Protein AF-A0A835V5V6-F1 (afdb_monomer_lite)

InterPro domains:
  IPR023298 P-type ATPase, transmembrane domain superfamily [SSF81665] (47-98)
  IPR032631 P-type ATPase, N-terminal [PF16209] (40-101)

Secondary structure (DSSP, 8-stat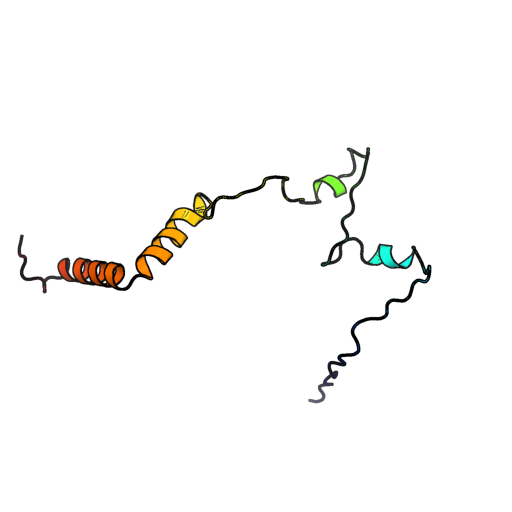e):
-------------S---------TTTTTTTTTSSSS-----SS-SS-HHHHH--PPPS-----S--HHHHHHHHHHHHHTSHHHHHHHHHHHHHTSTTSS---

Radius of gyration: 29.16 Å; chains: 1; bounding box: 59×40×77 Å

Sequence (103 aa):
MPGGRRSKIHFRNLFSFDCGKSSLQDEQSHIGGPGFSRVVFANDPERFEASNLKYDLNYVSTTKYTLATFLPKSLFEQFRRVANFYFLVTGCLAFTPLAPYSA

pLDDT: mean 71.72, std 16.95, range [36.69, 92.56]

Organism: Vanilla planifolia (NCBI:txid51239)

Structure (mmCIF, N/CA/C/O backbone):
data_AF-A0A835V5V6-F1
#
_entry.id   AF-A0A835V5V6-F1
#
loop_
_atom_site.group_PDB
_atom_site.id
_atom_site.type_symbol
_atom_site.label_atom_id
_atom_site.label_alt_id
_atom_site.label_comp_id
_atom_site.label_asym_id
_atom_site.label_entity_id
_atom_site.label_seq_id
_atom_site.pdbx_PDB_ins_code
_atom_site.Cartn_x
_atom_site.Cartn_y
_atom_site.Cartn_z
_atom_site.occupancy
_atom_site.B_iso_or_equiv
_atom_site.auth_seq_id
_atom_site.auth_comp_id
_atom_site.auth_asym_id
_atom_site.auth_atom_id
_atom_site.pdbx_PDB_model_num
ATOM 1 N N . MET A 1 1 ? -36.933 -0.372 -35.568 1.00 44.34 1 MET A N 1
ATOM 2 C CA . MET A 1 1 ? -37.143 -1.841 -35.634 1.00 44.34 1 MET A CA 1
ATOM 3 C C . MET A 1 1 ? -36.807 -2.288 -37.051 1.00 44.34 1 MET A C 1
ATOM 5 O O . MET A 1 1 ? -37.152 -1.510 -37.930 1.00 44.34 1 MET A O 1
ATOM 9 N N . PRO A 1 2 ? -36.234 -3.471 -37.345 1.00 42.56 2 PRO A N 1
ATOM 10 C CA . PRO A 1 2 ? -35.526 -4.484 -36.549 1.00 42.56 2 PRO A CA 1
ATOM 11 C C . PRO A 1 2 ? -34.039 -4.595 -37.000 1.00 42.56 2 PRO A C 1
ATOM 13 O O . PRO A 1 2 ? -33.626 -3.998 -37.980 1.00 42.56 2 PRO A O 1
ATOM 16 N N . GLY A 1 3 ? -33.142 -5.241 -36.261 1.00 43.25 3 GLY A N 1
ATOM 17 C CA . GLY A 1 3 ? -32.813 -6.637 -36.552 1.00 43.25 3 GLY A CA 1
ATOM 18 C C . GLY A 1 3 ? -31.360 -6.926 -36.171 1.00 43.25 3 GLY A C 1
ATOM 19 O O . GLY A 1 3 ? -30.446 -6.737 -36.966 1.00 43.25 3 GLY A O 1
ATOM 20 N N . GLY A 1 4 ? -31.152 -7.347 -34.923 1.00 57.78 4 GLY A N 1
ATOM 21 C CA . GLY A 1 4 ? -29.848 -7.770 -34.426 1.00 57.78 4 GLY A CA 1
ATOM 22 C C . GLY A 1 4 ? -29.374 -9.050 -35.111 1.00 57.78 4 GLY A C 1
ATOM 23 O O . GLY A 1 4 ? -30.147 -9.990 -35.300 1.00 57.78 4 GLY A O 1
ATOM 24 N N . ARG A 1 5 ? -28.081 -9.112 -35.438 1.00 53.22 5 ARG A N 1
ATOM 25 C CA . ARG A 1 5 ? -27.440 -10.331 -35.935 1.00 53.22 5 ARG A CA 1
ATOM 26 C C . ARG A 1 5 ? -26.409 -10.798 -34.915 1.00 53.22 5 ARG A C 1
ATOM 28 O O . ARG A 1 5 ? -25.309 -10.268 -34.819 1.00 53.22 5 ARG A O 1
ATOM 35 N N . ARG A 1 6 ? -26.819 -11.786 -34.114 1.00 61.00 6 ARG A N 1
ATOM 36 C CA . ARG A 1 6 ? -25.958 -12.552 -33.204 1.00 61.00 6 ARG A CA 1
ATOM 37 C C . ARG A 1 6 ? -24.880 -13.255 -34.031 1.00 61.00 6 ARG A C 1
ATOM 39 O O . ARG A 1 6 ? -25.217 -14.136 -34.821 1.00 61.00 6 ARG A O 1
ATOM 46 N N . SER A 1 7 ? -23.613 -12.899 -33.836 1.00 54.91 7 SER A N 1
ATOM 47 C CA . SER A 1 7 ? -22.499 -13.700 -34.347 1.00 54.91 7 SER A CA 1
ATOM 48 C C . SER A 1 7 ? -22.092 -14.718 -33.285 1.00 54.91 7 SER A C 1
ATOM 50 O O . SER A 1 7 ? -21.845 -14.373 -32.131 1.00 54.91 7 SER A O 1
ATOM 52 N N . LYS A 1 8 ? -22.126 -15.993 -33.672 1.00 56.19 8 LYS A N 1
ATOM 53 C CA . LYS A 1 8 ? -21.803 -17.152 -32.840 1.00 56.19 8 LYS A CA 1
ATOM 54 C C . LYS A 1 8 ? -20.298 -17.164 -32.573 1.00 56.19 8 LYS A C 1
ATOM 56 O O . LYS A 1 8 ? -19.513 -17.102 -33.514 1.00 56.19 8 LYS A O 1
ATOM 61 N N . ILE A 1 9 ? -19.906 -17.283 -31.307 1.00 60.44 9 ILE A N 1
ATOM 62 C CA . ILE A 1 9 ? -18.508 -17.490 -30.924 1.00 60.44 9 ILE A CA 1
ATOM 63 C C . ILE A 1 9 ? -18.119 -18.889 -31.402 1.00 60.44 9 ILE A C 1
ATOM 65 O O . ILE A 1 9 ? -18.631 -19.890 -30.903 1.00 60.44 9 ILE A O 1
ATOM 69 N N . HIS A 1 10 ? -17.261 -18.955 -32.413 1.00 57.59 10 HIS A N 1
ATOM 70 C CA . HIS A 1 10 ? -16.742 -20.209 -32.932 1.00 57.59 10 HIS A CA 1
ATOM 71 C C . HIS A 1 10 ? -15.402 -20.489 -32.254 1.00 57.59 10 HIS A C 1
ATOM 73 O O . HIS A 1 10 ? -14.356 -20.016 -32.688 1.00 57.59 10 HIS A O 1
ATOM 79 N N . PHE A 1 11 ? -15.443 -21.249 -31.161 1.00 56.91 11 PHE A N 1
ATOM 80 C CA . PHE A 1 11 ? -14.248 -21.868 -30.604 1.00 56.91 11 PHE A CA 1
ATOM 81 C C . PHE A 1 11 ? -13.785 -22.948 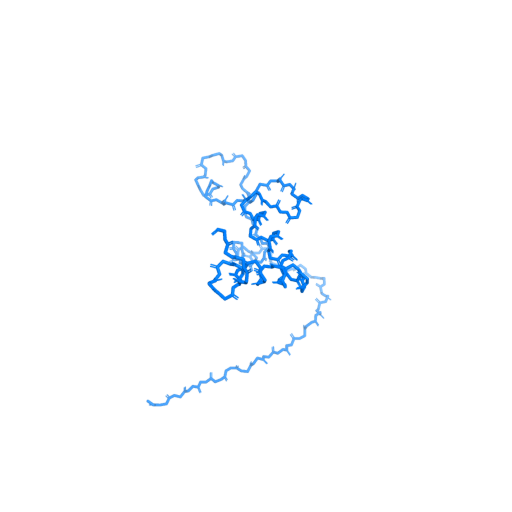-31.576 1.00 56.91 11 PHE A C 1
ATOM 83 O O . PHE A 1 11 ? -14.385 -24.022 -31.639 1.00 56.91 11 PHE A O 1
ATOM 90 N N . ARG A 1 12 ? -12.722 -22.680 -32.334 1.00 55.34 12 ARG A N 1
ATOM 91 C CA . ARG A 1 12 ? -11.945 -23.757 -32.941 1.00 55.34 12 ARG A CA 1
ATOM 92 C C . ARG A 1 12 ? -10.464 -23.618 -32.636 1.00 55.34 12 ARG A C 1
ATOM 94 O O . ARG A 1 12 ? -9.788 -22.728 -33.129 1.00 55.34 12 ARG A O 1
ATOM 101 N N . ASN A 1 13 ? -10.056 -24.593 -31.830 1.00 50.28 13 ASN A N 1
ATOM 102 C CA . ASN A 1 13 ? -8.902 -25.459 -32.013 1.00 50.28 13 ASN A CA 1
ATOM 103 C C . ASN A 1 13 ? -7.531 -24.793 -31.930 1.00 50.28 13 ASN A C 1
ATOM 105 O O . ASN A 1 13 ? -6.850 -24.547 -32.916 1.00 50.28 13 ASN A O 1
ATOM 109 N N . LEU A 1 14 ? -7.147 -24.583 -30.672 1.00 62.97 14 LEU A N 1
ATOM 110 C CA . LEU A 1 14 ? -5.953 -25.161 -30.048 1.00 62.97 14 LEU A CA 1
ATOM 111 C C . LEU A 1 14 ? -5.101 -26.072 -30.957 1.00 62.97 14 LEU A C 1
ATOM 113 O O . LEU A 1 14 ? -5.547 -27.137 -31.379 1.00 62.97 14 LEU A O 1
ATOM 117 N N . PHE A 1 15 ? -3.845 -25.646 -31.104 1.00 53.56 15 PHE A N 1
ATOM 118 C CA . PHE A 1 15 ? -2.660 -26.394 -31.531 1.00 53.56 15 PHE A CA 1
ATOM 119 C C . PHE A 1 15 ? -2.644 -26.905 -32.975 1.00 53.56 15 PHE A C 1
ATOM 121 O O . PHE A 1 15 ? -2.998 -28.045 -33.257 1.00 53.56 15 PHE A O 1
ATOM 128 N N . SER A 1 16 ? -2.062 -26.091 -33.857 1.00 47.50 16 SER A N 1
ATOM 129 C CA . SER A 1 16 ? -1.322 -26.604 -35.008 1.00 47.50 16 SER A CA 1
ATOM 130 C C . SER A 1 16 ? 0.151 -26.271 -34.795 1.00 47.50 16 SER A C 1
ATOM 132 O O . SER A 1 16 ? 0.571 -25.126 -34.944 1.00 47.50 16 SER A O 1
ATOM 134 N N . PHE A 1 17 ? 0.921 -27.271 -34.369 1.00 50.06 17 PHE A N 1
ATOM 135 C CA . PHE A 1 17 ? 2.361 -27.277 -34.587 1.00 50.06 17 PHE A CA 1
ATOM 136 C C . PHE A 1 17 ? 2.555 -27.526 -36.078 1.00 50.06 17 PHE A C 1
ATOM 138 O O . PHE A 1 17 ? 2.417 -28.662 -36.522 1.00 50.06 17 PHE A O 1
ATOM 145 N N . ASP A 1 18 ? 2.828 -26.472 -36.841 1.00 42.00 18 ASP A N 1
ATOM 146 C CA . ASP A 1 18 ? 3.296 -26.622 -38.212 1.00 42.00 18 ASP A CA 1
ATOM 147 C C . ASP A 1 18 ? 4.552 -25.775 -38.416 1.00 42.00 18 ASP A C 1
ATOM 149 O O . ASP A 1 18 ? 4.584 -24.566 -38.175 1.00 42.00 18 ASP A O 1
ATOM 153 N N . CYS A 1 19 ? 5.629 -26.466 -38.770 1.00 49.91 19 CYS A N 1
ATOM 154 C CA . CYS A 1 19 ? 6.941 -25.912 -39.042 1.00 49.91 19 CYS A CA 1
ATOM 155 C C . CYS A 1 19 ? 6.974 -25.562 -40.531 1.00 49.91 19 CYS A C 1
ATOM 157 O O . CYS A 1 19 ? 7.248 -26.415 -41.371 1.00 49.91 19 CYS A O 1
ATOM 159 N N . GLY A 1 20 ? 6.672 -24.308 -40.863 1.00 44.91 20 GLY A N 1
ATOM 160 C CA . GLY A 1 20 ? 6.657 -23.826 -42.240 1.00 44.91 20 GLY A CA 1
ATOM 161 C C . GLY A 1 20 ? 6.955 -22.334 -42.297 1.00 44.91 20 GLY A C 1
ATOM 162 O O . GLY A 1 20 ? 6.273 -21.527 -41.678 1.00 44.91 20 GLY A O 1
ATOM 163 N N . LYS A 1 21 ? 8.003 -21.957 -43.031 1.00 49.62 21 LYS A N 1
ATOM 164 C CA . LYS A 1 21 ? 8.338 -20.560 -43.327 1.00 49.62 21 LYS A CA 1
ATOM 165 C C . LYS A 1 21 ? 7.199 -19.914 -44.123 1.00 49.62 21 LYS A C 1
ATOM 167 O O . LYS A 1 21 ? 7.036 -20.224 -45.300 1.00 49.62 21 LYS A O 1
ATOM 172 N N . SER A 1 22 ? 6.485 -18.967 -43.523 1.00 36.69 22 SER A N 1
ATOM 173 C CA . SER A 1 22 ? 5.586 -18.056 -44.235 1.00 36.69 22 SER A CA 1
ATOM 174 C C . SER A 1 22 ? 5.700 -16.635 -43.682 1.00 36.69 22 SER A C 1
ATOM 176 O O . SER A 1 22 ? 5.443 -16.405 -42.508 1.00 36.69 22 SER A O 1
ATOM 178 N N . SER A 1 23 ? 6.067 -15.710 -44.572 1.00 43.41 23 SER A N 1
ATOM 179 C CA . SER A 1 23 ? 5.821 -14.263 -44.513 1.00 43.41 23 SER A CA 1
ATOM 180 C C . SER A 1 23 ? 6.296 -13.508 -43.258 1.00 43.41 23 SER A C 1
ATOM 182 O O . SER A 1 23 ? 5.533 -13.218 -42.346 1.00 43.41 23 SER A O 1
ATOM 184 N N . LEU A 1 24 ? 7.549 -13.042 -43.289 1.00 46.72 24 LEU A N 1
ATOM 185 C CA . LEU A 1 24 ? 8.067 -11.957 -42.430 1.00 46.72 24 LEU A CA 1
ATOM 186 C C . LEU A 1 24 ? 7.341 -10.609 -42.706 1.00 46.72 24 LEU A C 1
ATOM 188 O O . LEU A 1 24 ? 7.646 -9.604 -42.083 1.00 46.72 24 LEU A O 1
ATOM 192 N N . GLN A 1 25 ? 6.396 -10.552 -43.653 1.00 42.94 25 GLN A N 1
ATOM 193 C CA . GLN A 1 25 ? 5.789 -9.304 -44.121 1.00 42.94 25 GLN A CA 1
ATOM 194 C C . GLN A 1 25 ? 4.472 -8.943 -43.403 1.00 42.94 25 GLN A C 1
ATOM 196 O O . GLN A 1 25 ? 4.160 -7.760 -43.300 1.00 42.94 25 GLN A O 1
ATOM 201 N N . ASP A 1 26 ? 3.720 -9.914 -42.866 1.00 45.12 26 ASP A N 1
ATOM 202 C CA . ASP A 1 26 ? 2.385 -9.661 -42.279 1.00 45.12 26 ASP A CA 1
ATOM 203 C C . ASP A 1 26 ? 2.410 -9.339 -40.772 1.00 45.12 26 ASP A C 1
ATOM 205 O O . ASP A 1 26 ? 1.548 -8.611 -40.269 1.00 45.12 26 ASP A O 1
ATOM 209 N N . GLU A 1 27 ? 3.451 -9.781 -40.060 1.00 46.97 27 GLU A N 1
ATOM 210 C CA . GLU A 1 27 ? 3.668 -9.506 -38.628 1.00 46.97 27 GLU A CA 1
ATOM 211 C C . GLU A 1 27 ? 4.093 -8.052 -38.351 1.00 46.97 27 GLU A C 1
ATOM 213 O O . GLU A 1 27 ? 4.195 -7.647 -37.198 1.00 46.97 27 GLU A O 1
ATOM 218 N N . GLN A 1 28 ? 4.337 -7.233 -39.382 1.00 52.31 28 GLN A N 1
ATOM 219 C CA . GLN A 1 28 ? 4.661 -5.811 -39.213 1.00 52.31 28 GLN A CA 1
ATOM 220 C C . GLN A 1 28 ? 3.432 -4.957 -38.867 1.00 52.31 28 GLN A C 1
ATOM 222 O O . GLN A 1 28 ? 3.556 -3.910 -38.236 1.00 52.31 28 GLN A O 1
ATOM 227 N N . SER A 1 29 ? 2.239 -5.445 -39.205 1.00 53.09 29 SER A N 1
ATOM 228 C CA . SER A 1 29 ? 0.944 -4.789 -38.972 1.00 53.09 29 SER A CA 1
ATOM 229 C C . SER A 1 29 ? 0.492 -4.841 -37.506 1.00 53.09 29 SER A C 1
ATOM 231 O O . SER A 1 29 ? -0.340 -4.044 -37.079 1.00 53.09 29 SER A O 1
ATOM 233 N N . HIS A 1 30 ? 1.030 -5.794 -36.736 1.00 51.22 30 HIS A N 1
ATOM 234 C CA . HIS A 1 30 ? 0.690 -6.039 -35.328 1.00 51.22 30 HIS A CA 1
ATOM 235 C C . HIS A 1 30 ? 1.755 -5.524 -34.348 1.00 51.22 30 HIS A C 1
ATOM 237 O O . HIS A 1 30 ? 1.614 -5.653 -33.128 1.00 51.22 30 HIS A O 1
ATOM 243 N N . ILE A 1 31 ? 2.806 -4.893 -34.869 1.00 52.91 31 ILE A N 1
ATOM 244 C CA . ILE A 1 31 ? 3.838 -4.221 -34.090 1.00 52.91 31 ILE A CA 1
ATOM 245 C C . ILE A 1 31 ? 3.221 -2.978 -33.428 1.00 52.91 31 ILE A C 1
ATOM 247 O O . ILE A 1 31 ? 2.881 -2.007 -34.097 1.00 52.91 31 ILE A O 1
ATOM 251 N N . GLY A 1 32 ? 3.043 -3.027 -32.103 1.00 54.22 32 GLY A N 1
ATOM 252 C CA . GLY A 1 32 ? 2.357 -1.990 -31.315 1.00 54.22 32 GLY A CA 1
ATOM 253 C C . GLY A 1 32 ? 0.924 -2.336 -30.882 1.00 54.22 32 GLY A C 1
ATOM 254 O O . GLY A 1 32 ? 0.301 -1.551 -30.169 1.00 54.22 32 GLY A O 1
ATOM 255 N N . GLY A 1 33 ? 0.397 -3.505 -31.267 1.00 61.69 33 GLY A N 1
ATOM 256 C CA . GLY A 1 33 ? -0.890 -4.007 -30.779 1.00 61.69 33 GLY A CA 1
ATOM 257 C C . GLY A 1 33 ? -0.812 -4.587 -29.356 1.00 61.69 33 GLY A C 1
ATOM 258 O O . GLY A 1 33 ? 0.268 -4.969 -28.894 1.00 61.69 33 GLY A O 1
ATOM 259 N N . PRO A 1 34 ? -1.945 -4.687 -28.634 1.00 54.78 34 PRO A N 1
ATOM 260 C CA . PRO A 1 34 ? -1.971 -5.259 -27.293 1.00 54.78 34 PRO A CA 1
ATOM 261 C C . PRO A 1 34 ? -1.678 -6.766 -27.360 1.00 54.78 34 PRO A C 1
ATOM 263 O O . PRO A 1 34 ? -2.571 -7.566 -27.623 1.00 54.78 34 PRO A O 1
ATOM 266 N N . GLY A 1 35 ? -0.417 -7.147 -27.130 1.00 61.16 35 GLY A N 1
ATOM 267 C CA . GLY A 1 35 ? -0.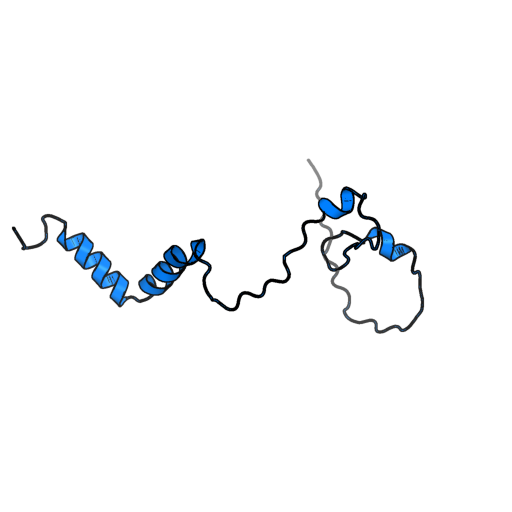002 -8.548 -27.036 1.00 61.16 35 GLY A CA 1
ATOM 268 C C . GLY A 1 35 ? 1.374 -8.863 -27.627 1.00 61.16 35 GLY A C 1
ATOM 269 O O . GLY A 1 35 ? 1.459 -9.680 -28.524 1.00 61.16 35 GLY A O 1
ATOM 270 N N . PHE A 1 36 ? 2.453 -8.312 -27.061 1.00 63.50 36 PHE A N 1
ATOM 271 C CA . PHE A 1 36 ? 3.831 -8.859 -27.116 1.00 63.50 36 PHE A CA 1
ATOM 272 C C . PHE A 1 36 ? 4.853 -8.310 -28.135 1.00 63.50 36 PHE A C 1
ATOM 274 O O . PHE A 1 36 ? 6.033 -8.609 -27.951 1.00 63.50 36 PHE A O 1
ATOM 281 N N . SER A 1 37 ? 4.510 -7.457 -29.109 1.00 79.19 37 SER A N 1
ATOM 282 C CA . SER A 1 37 ? 5.526 -6.856 -30.006 1.00 79.19 37 SER A CA 1
ATOM 283 C C . SER A 1 37 ? 5.788 -5.375 -29.701 1.00 79.19 37 SER A C 1
ATOM 285 O O . SER A 1 37 ? 4.874 -4.552 -29.768 1.00 79.19 37 SER A O 1
ATOM 287 N N . ARG A 1 38 ? 7.041 -5.031 -29.352 1.00 77.31 38 ARG A N 1
ATOM 288 C CA . ARG A 1 38 ? 7.504 -3.655 -29.066 1.00 77.31 38 ARG A CA 1
ATOM 289 C C . ARG A 1 38 ? 8.600 -3.230 -30.044 1.00 77.31 38 ARG A C 1
ATOM 291 O O . ARG A 1 38 ? 9.481 -4.031 -30.351 1.00 77.31 38 ARG A O 1
ATOM 298 N N . VAL A 1 39 ? 8.584 -1.970 -30.480 1.00 80.44 39 VAL A N 1
ATOM 299 C CA . VAL A 1 39 ? 9.607 -1.409 -31.381 1.00 80.44 39 VAL A CA 1
ATOM 300 C C . VAL A 1 39 ? 10.673 -0.686 -30.583 1.00 80.44 39 VAL A C 1
ATOM 302 O O . VAL A 1 39 ? 10.382 0.275 -29.876 1.00 80.44 39 VAL A O 1
ATOM 305 N N . VAL A 1 40 ? 11.921 -1.113 -30.728 1.00 81.56 40 VAL A N 1
ATOM 306 C CA . VAL A 1 40 ? 13.070 -0.420 -30.147 1.00 81.56 40 VAL A CA 1
ATOM 307 C C . VAL A 1 40 ? 13.953 0.062 -31.288 1.00 81.56 40 VAL A C 1
ATOM 309 O O . VAL A 1 40 ? 14.361 -0.730 -32.134 1.00 81.56 40 VAL A O 1
ATOM 312 N N . PHE A 1 41 ? 14.231 1.361 -31.313 1.00 83.38 41 PHE A N 1
ATOM 313 C CA . PHE A 1 41 ? 15.143 1.975 -32.273 1.00 83.38 41 PHE A CA 1
ATOM 314 C C . PHE A 1 41 ? 16.551 1.984 -31.674 1.00 83.38 41 PHE A C 1
ATOM 316 O O . PHE A 1 41 ? 16.730 2.373 -30.521 1.00 83.38 41 PHE A O 1
ATOM 323 N N . ALA A 1 42 ? 17.545 1.526 -32.433 1.00 84.38 42 ALA A N 1
ATOM 324 C CA . ALA A 1 42 ? 18.946 1.520 -32.020 1.00 84.38 42 ALA A CA 1
ATOM 325 C C . ALA A 1 42 ? 19.715 2.611 -32.775 1.00 84.38 42 ALA A C 1
ATOM 327 O O . ALA A 1 42 ? 19.506 2.779 -33.973 1.00 84.38 42 ALA A O 1
ATOM 328 N N . ASN A 1 43 ? 20.617 3.318 -32.087 1.00 85.12 43 ASN A N 1
ATOM 329 C CA . ASN A 1 43 ? 21.468 4.378 -32.653 1.00 85.12 43 ASN A CA 1
ATOM 330 C C . ASN A 1 43 ? 20.729 5.555 -33.324 1.00 85.12 43 ASN A C 1
ATOM 332 O O . ASN A 1 43 ? 21.336 6.278 -34.108 1.00 85.12 43 ASN A O 1
ATOM 336 N N . ASP A 1 44 ? 19.457 5.783 -32.990 1.00 82.69 44 ASP A N 1
ATOM 337 C CA . ASP A 1 44 ? 18.677 6.923 -33.485 1.00 82.69 44 ASP A CA 1
ATOM 338 C C . ASP A 1 44 ? 18.179 7.784 -32.304 1.00 82.69 44 ASP A C 1
ATOM 340 O O . ASP A 1 44 ? 17.097 7.533 -31.765 1.00 82.69 44 ASP A O 1
ATOM 344 N N . PRO A 1 45 ? 18.997 8.742 -31.821 1.00 74.50 45 PRO A N 1
ATOM 345 C CA . PRO A 1 45 ? 18.675 9.554 -30.647 1.00 74.50 45 PRO A CA 1
ATOM 346 C C . PRO A 1 45 ? 17.665 10.679 -30.925 1.00 74.50 45 PRO A C 1
ATOM 348 O O . PRO A 1 45 ? 17.098 11.216 -29.976 1.00 74.50 45 PRO A O 1
ATOM 351 N N . GLU A 1 46 ? 17.427 11.047 -32.190 1.00 74.75 46 GLU A N 1
ATOM 352 C CA . GLU A 1 46 ? 16.564 12.186 -32.556 1.00 74.75 46 GLU A CA 1
ATOM 353 C C . GLU A 1 46 ? 15.114 11.781 -32.855 1.00 74.75 46 GLU A C 1
ATOM 355 O O . GLU A 1 46 ? 14.232 12.627 -33.031 1.00 74.75 46 GLU A O 1
ATOM 360 N N . ARG A 1 47 ? 14.824 10.476 -32.865 1.00 74.69 47 ARG A N 1
ATOM 361 C CA . ARG A 1 47 ? 13.477 9.964 -33.106 1.00 74.69 47 ARG A CA 1
ATOM 362 C C . ARG A 1 47 ? 12.573 10.250 -31.904 1.00 74.69 47 ARG A C 1
ATOM 364 O O . ARG A 1 47 ? 12.514 9.477 -30.953 1.00 74.69 47 ARG A O 1
ATOM 371 N N . PHE A 1 48 ? 11.802 11.335 -31.973 1.00 67.56 48 PHE A N 1
ATOM 372 C CA . PHE A 1 48 ? 10.813 11.723 -30.951 1.00 67.56 48 PHE A CA 1
ATOM 373 C C . PHE A 1 48 ? 9.790 10.614 -30.642 1.00 67.56 48 PHE A C 1
ATOM 375 O O . PHE A 1 48 ? 9.292 10.500 -29.523 1.00 67.56 48 PHE A O 1
ATOM 382 N N . GLU A 1 49 ? 9.497 9.739 -31.606 1.00 70.06 49 GLU A N 1
ATOM 383 C CA . GLU A 1 49 ? 8.644 8.577 -31.350 1.00 70.06 49 GLU A CA 1
ATOM 384 C C . GLU A 1 49 ? 9.262 7.627 -30.315 1.00 70.06 49 GLU A C 1
ATOM 386 O O . GLU A 1 49 ? 8.524 7.059 -29.522 1.00 70.06 49 GLU A O 1
ATOM 391 N N . ALA A 1 50 ? 10.594 7.505 -30.244 1.00 66.81 50 ALA A N 1
ATOM 392 C CA . ALA A 1 50 ? 11.272 6.656 -29.265 1.00 66.81 50 ALA A CA 1
ATOM 393 C C . ALA A 1 50 ? 11.155 7.191 -27.826 1.00 66.81 50 ALA A C 1
ATOM 395 O O . ALA A 1 50 ? 11.081 6.394 -26.894 1.00 66.81 50 ALA A O 1
ATOM 396 N N . SER A 1 51 ? 11.087 8.515 -27.632 1.00 68.25 51 SER A N 1
ATOM 397 C CA . SER A 1 51 ? 10.907 9.125 -26.304 1.00 68.25 51 SER A CA 1
ATOM 398 C C . SER A 1 51 ? 9.456 9.092 -25.813 1.00 68.25 51 SER A C 1
ATOM 400 O O . SER A 1 51 ? 9.214 9.137 -24.607 1.00 68.25 51 SER A O 1
ATOM 402 N N . ASN A 1 52 ? 8.486 8.965 -26.725 1.00 72.81 52 ASN A N 1
ATOM 403 C CA . ASN A 1 52 ? 7.070 8.792 -26.384 1.00 72.81 52 ASN A CA 1
ATOM 404 C C . ASN A 1 52 ? 6.709 7.340 -26.037 1.00 72.81 52 ASN A C 1
ATOM 406 O O . ASN A 1 52 ? 5.638 7.088 -25.477 1.00 72.81 52 ASN A O 1
ATOM 410 N N . LEU A 1 53 ? 7.593 6.380 -26.325 1.00 74.56 53 LEU A N 1
ATOM 411 C CA . LEU A 1 53 ? 7.426 4.997 -25.893 1.00 74.56 53 LEU A CA 1
ATOM 412 C C . LEU A 1 53 ? 7.717 4.902 -24.394 1.00 74.56 53 LEU A C 1
ATOM 414 O O . LEU A 1 53 ? 8.861 4.831 -23.946 1.00 74.56 53 LEU A O 1
ATOM 418 N N . LYS A 1 54 ? 6.646 4.911 -23.599 1.00 76.31 54 LYS A N 1
ATOM 419 C CA . LYS A 1 54 ? 6.720 4.783 -22.146 1.00 76.31 54 LYS A CA 1
ATOM 420 C C . LYS A 1 54 ? 6.964 3.326 -21.758 1.00 76.31 54 LYS A C 1
ATOM 422 O O . LYS A 1 54 ? 6.027 2.573 -21.503 1.00 76.31 54 LYS A O 1
ATOM 427 N N . TYR A 1 55 ? 8.232 2.937 -21.735 1.00 81.25 55 TYR A N 1
ATOM 428 C CA . TYR A 1 55 ? 8.659 1.670 -21.156 1.00 81.25 55 TYR A CA 1
ATOM 429 C C . TYR A 1 55 ? 8.723 1.767 -19.635 1.00 81.25 55 TYR A C 1
ATOM 431 O O . TYR A 1 55 ? 9.107 2.799 -19.080 1.00 81.25 55 TYR A O 1
ATOM 439 N N . ASP A 1 56 ? 8.367 0.674 -18.966 1.00 82.56 56 ASP A N 1
ATOM 440 C CA . ASP A 1 56 ? 8.623 0.553 -17.539 1.00 82.56 56 ASP A CA 1
ATOM 441 C C . ASP A 1 56 ? 10.131 0.507 -17.271 1.00 82.56 56 ASP A C 1
ATOM 443 O O . ASP A 1 56 ? 10.937 0.052 -18.088 1.00 82.56 56 ASP A O 1
ATOM 447 N N . LEU A 1 57 ? 10.511 0.998 -16.095 1.00 85.38 57 LEU A N 1
ATOM 448 C CA . LEU A 1 57 ? 11.891 0.961 -15.632 1.00 85.38 57 LEU A CA 1
ATOM 449 C C . LEU A 1 57 ? 12.319 -0.487 -15.367 1.00 85.38 57 LEU A C 1
ATOM 451 O O . LEU A 1 57 ? 11.519 -1.312 -14.927 1.00 85.38 57 LEU A O 1
ATOM 455 N N . ASN A 1 58 ? 13.613 -0.774 -15.519 1.00 88.94 58 ASN A N 1
ATOM 456 C CA . ASN A 1 58 ? 14.211 -2.043 -15.090 1.00 88.94 58 ASN A CA 1
ATOM 457 C C . ASN A 1 58 ? 14.401 -2.087 -13.559 1.00 88.94 58 ASN A C 1
ATOM 459 O O . ASN A 1 58 ? 15.493 -2.335 -13.050 1.00 88.94 58 ASN A O 1
ATOM 463 N N . TYR A 1 59 ? 13.348 -1.748 -12.818 1.00 89.75 59 TYR A N 1
ATOM 464 C CA . TYR A 1 59 ? 13.329 -1.763 -11.366 1.00 89.75 59 TYR A CA 1
ATOM 465 C C . TYR A 1 59 ? 12.485 -2.935 -10.882 1.00 89.75 59 TYR A C 1
ATOM 467 O O . TYR A 1 59 ? 11.303 -3.047 -11.205 1.00 89.75 59 TYR A O 1
ATOM 475 N N . VAL A 1 60 ? 13.091 -3.795 -10.069 1.00 88.81 60 VAL A N 1
ATOM 476 C CA . VAL A 1 60 ? 12.402 -4.925 -9.448 1.00 88.81 60 VAL A CA 1
ATOM 477 C C . VAL A 1 60 ? 12.015 -4.537 -8.027 1.00 88.81 60 VAL A C 1
ATOM 479 O O . VAL A 1 60 ? 12.876 -4.262 -7.193 1.00 88.81 60 VAL A O 1
ATOM 482 N N . SER A 1 61 ? 10.714 -4.541 -7.738 1.00 87.69 61 SER A N 1
ATOM 483 C CA . SER A 1 61 ? 10.200 -4.360 -6.380 1.00 87.69 61 SER A CA 1
ATOM 484 C C . SER A 1 61 ? 9.817 -5.712 -5.783 1.00 87.69 61 SER A C 1
ATOM 486 O O . SER A 1 61 ? 8.939 -6.398 -6.299 1.00 87.69 61 SER A O 1
ATOM 488 N N . THR A 1 62 ? 10.466 -6.095 -4.684 1.00 91.50 62 THR A N 1
ATOM 489 C CA . THR A 1 62 ? 10.140 -7.312 -3.914 1.00 91.50 62 THR A CA 1
ATOM 490 C C . THR A 1 62 ? 9.270 -7.017 -2.691 1.00 91.50 62 THR A C 1
ATOM 492 O O . THR A 1 62 ? 8.830 -7.929 -1.991 1.00 91.50 62 THR A O 1
ATOM 495 N N . THR A 1 63 ? 9.003 -5.741 -2.410 1.00 89.19 63 THR A N 1
ATOM 496 C CA . THR A 1 63 ? 8.223 -5.308 -1.252 1.00 89.19 63 THR A CA 1
ATOM 497 C C . THR A 1 63 ? 6.731 -5.388 -1.547 1.00 89.19 63 THR A C 1
ATOM 499 O O . THR A 1 63 ? 6.252 -4.803 -2.515 1.00 89.19 63 THR A O 1
ATOM 502 N N . LYS A 1 64 ? 5.969 -6.042 -0.661 1.00 83.31 64 LYS A N 1
ATOM 503 C CA . LYS A 1 64 ? 4.506 -6.207 -0.782 1.00 83.31 64 LYS A CA 1
ATOM 504 C C . LYS A 1 64 ? 3.739 -4.877 -0.889 1.00 83.31 64 LYS A C 1
ATOM 506 O O . LYS A 1 64 ? 2.640 -4.841 -1.443 1.00 83.31 64 LYS A O 1
ATOM 511 N N . TYR A 1 65 ? 4.307 -3.792 -0.3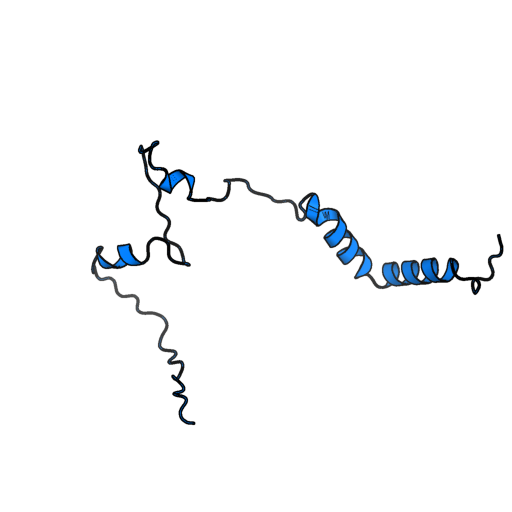64 1.00 87.56 65 TYR A N 1
ATOM 512 C CA . TYR A 1 65 ? 3.679 -2.476 -0.339 1.00 87.56 65 TYR A CA 1
ATOM 513 C C . TYR A 1 65 ? 4.623 -1.394 -0.851 1.00 87.56 65 TYR A C 1
ATOM 515 O O . TYR A 1 65 ? 5.782 -1.328 -0.452 1.00 87.56 65 TYR A O 1
ATOM 523 N N . THR A 1 66 ? 4.085 -0.493 -1.665 1.00 87.94 66 THR A N 1
ATOM 524 C CA . THR A 1 66 ? 4.675 0.820 -1.952 1.00 87.94 66 THR A CA 1
ATOM 525 C C . THR A 1 66 ? 4.269 1.810 -0.857 1.00 87.94 66 THR A C 1
ATOM 527 O O . THR A 1 66 ? 3.200 1.637 -0.268 1.00 87.94 66 THR A O 1
ATOM 530 N N . LEU A 1 67 ? 5.044 2.881 -0.635 1.00 86.12 67 LEU A N 1
ATOM 531 C CA . LEU A 1 67 ? 4.747 3.936 0.353 1.00 86.12 67 LEU A CA 1
ATOM 532 C C . LEU A 1 67 ? 3.292 4.437 0.287 1.00 86.12 67 LEU A C 1
ATOM 534 O O . LEU A 1 67 ? 2.615 4.491 1.309 1.00 86.12 67 LEU A O 1
ATOM 538 N N . ALA A 1 68 ? 2.776 4.708 -0.917 1.00 85.06 68 ALA A N 1
ATOM 539 C CA . ALA A 1 68 ? 1.394 5.161 -1.109 1.00 85.06 68 ALA A CA 1
ATOM 540 C C . ALA A 1 68 ? 0.347 4.092 -0.744 1.00 85.06 68 ALA A C 1
ATOM 542 O O . ALA A 1 68 ? -0.726 4.395 -0.232 1.00 85.06 68 ALA A O 1
ATOM 543 N N . THR A 1 69 ? 0.654 2.820 -0.998 1.00 88.25 69 THR A N 1
ATOM 544 C CA . THR A 1 69 ? -0.275 1.705 -0.762 1.00 88.25 69 THR A CA 1
ATOM 545 C C . THR A 1 69 ? -0.146 1.084 0.625 1.00 88.25 69 THR A C 1
ATOM 547 O O . THR A 1 69 ? -0.977 0.252 0.983 1.00 88.25 69 THR A O 1
ATOM 550 N N . PHE A 1 70 ? 0.875 1.465 1.397 1.00 90.56 70 PHE A N 1
ATOM 551 C CA . PHE A 1 70 ? 1.184 0.863 2.689 1.00 90.56 70 PHE A CA 1
ATOM 552 C C . PHE A 1 70 ? 0.040 1.051 3.680 1.00 90.56 70 PHE A C 1
ATOM 554 O O . PHE A 1 70 ? -0.495 0.067 4.175 1.00 90.56 70 PHE A O 1
ATOM 561 N N . LEU A 1 71 ? -0.390 2.293 3.914 1.00 89.06 71 LEU A N 1
ATOM 562 C CA . LEU A 1 71 ? -1.454 2.596 4.873 1.00 89.06 71 LEU A CA 1
ATOM 563 C C . LEU A 1 71 ? -2.801 1.948 4.515 1.00 89.06 71 LEU A C 1
ATOM 565 O O . LEU A 1 71 ? -3.310 1.185 5.338 1.00 89.06 71 LEU A O 1
ATOM 569 N N . PRO A 1 72 ? -3.380 2.168 3.314 1.00 88.25 72 PRO A N 1
ATOM 570 C CA . PRO A 1 72 ? -4.703 1.629 3.012 1.00 88.25 72 PRO A CA 1
ATOM 571 C C . PRO A 1 72 ? -4.715 0.096 2.974 1.00 88.25 72 PRO A C 1
ATOM 573 O O . PRO A 1 72 ? -5.647 -0.516 3.493 1.00 88.25 72 PRO A O 1
ATOM 576 N N . LYS A 1 73 ? -3.677 -0.551 2.418 1.00 88.94 73 LYS A N 1
ATOM 577 C CA . LYS A 1 73 ? -3.626 -2.021 2.360 1.00 88.94 73 LYS A CA 1
ATOM 578 C C . LYS A 1 73 ? -3.298 -2.651 3.711 1.00 88.94 73 LYS A C 1
ATOM 580 O O . LYS A 1 73 ? -3.913 -3.651 4.063 1.00 88.94 73 LYS A O 1
ATOM 585 N N . SER A 1 74 ? -2.377 -2.068 4.479 1.00 89.50 74 SER A N 1
ATOM 586 C CA . SER A 1 74 ? -2.015 -2.582 5.806 1.00 89.50 74 SER A CA 1
ATOM 587 C C . SER A 1 74 ? -3.197 -2.510 6.771 1.00 89.50 74 SER A C 1
ATOM 589 O O . SER A 1 74 ? -3.518 -3.505 7.419 1.00 89.50 74 SER A O 1
ATOM 591 N N . LEU A 1 75 ? -3.913 -1.380 6.814 1.00 88.38 75 LEU A N 1
ATOM 592 C CA . LEU A 1 75 ? -5.100 -1.238 7.661 1.00 88.38 75 LEU A CA 1
ATOM 593 C C . LEU A 1 75 ? -6.221 -2.189 7.236 1.00 88.38 75 LEU A C 1
ATOM 595 O O . LEU A 1 75 ? -6.841 -2.818 8.091 1.00 88.38 75 LEU A O 1
ATOM 599 N N . PHE A 1 76 ? -6.452 -2.358 5.931 1.00 89.50 76 PHE A N 1
ATOM 600 C CA . PHE A 1 76 ? -7.448 -3.311 5.440 1.00 89.50 76 PHE A CA 1
ATOM 601 C C . PHE A 1 76 ? -7.147 -4.751 5.886 1.00 89.50 76 PHE A C 1
ATOM 603 O O . PHE A 1 76 ? -8.040 -5.466 6.345 1.00 89.50 76 PHE A O 1
ATOM 610 N N . GLU A 1 77 ? -5.885 -5.176 5.807 1.00 89.44 77 GLU A N 1
ATOM 611 C CA . GLU A 1 77 ? -5.473 -6.497 6.289 1.00 89.44 77 GLU A CA 1
ATOM 612 C C . GLU A 1 77 ? -5.628 -6.638 7.809 1.00 89.44 77 GLU A C 1
ATOM 614 O O . GLU A 1 77 ? -6.044 -7.696 8.287 1.00 89.44 77 GLU A O 1
ATOM 619 N N . GLN A 1 78 ? -5.367 -5.572 8.571 1.00 89.56 78 GLN A N 1
ATOM 620 C CA . GLN A 1 78 ? -5.553 -5.570 10.021 1.00 89.56 78 GLN A CA 1
ATOM 621 C C . GLN A 1 78 ? -7.037 -5.634 10.416 1.00 89.56 78 GLN A C 1
ATOM 623 O O . GLN A 1 78 ? -7.380 -6.408 11.310 1.00 89.56 78 GLN A O 1
ATOM 628 N N . PHE A 1 79 ? -7.935 -4.911 9.742 1.00 88.50 79 PHE A N 1
ATOM 629 C CA . PHE A 1 79 ? -9.373 -4.924 10.054 1.00 88.50 79 PHE A CA 1
ATOM 630 C C . PHE A 1 79 ? -10.127 -6.147 9.522 1.00 88.50 79 PHE A C 1
ATOM 632 O O . PHE A 1 79 ? -11.200 -6.465 10.031 1.00 88.50 79 PHE A O 1
ATOM 639 N N . ARG A 1 80 ? -9.555 -6.913 8.580 1.00 88.69 80 ARG A N 1
ATOM 640 C CA . ARG A 1 80 ? -10.080 -8.245 8.222 1.00 88.69 80 ARG A CA 1
ATOM 641 C C . ARG A 1 80 ? -10.075 -9.231 9.396 1.00 88.69 80 ARG A C 1
ATOM 643 O O . ARG A 1 80 ? -10.778 -10.239 9.343 1.00 88.69 80 ARG A O 1
ATOM 650 N N . ARG A 1 81 ? -9.285 -8.981 10.445 1.00 92.56 81 ARG A N 1
ATOM 651 C CA . ARG A 1 81 ? -9.309 -9.775 11.677 1.00 92.56 81 ARG A CA 1
ATOM 652 C C . ARG A 1 81 ? -10.471 -9.310 12.560 1.00 92.56 81 ARG A C 1
ATOM 654 O O . ARG A 1 81 ? -10.447 -8.195 13.072 1.00 92.56 81 ARG A O 1
ATOM 661 N N . VAL A 1 82 ? -11.432 -10.206 12.807 1.00 90.44 82 VAL A N 1
ATOM 662 C CA . VAL A 1 82 ? -12.664 -9.934 13.584 1.00 90.44 82 VAL A CA 1
ATOM 663 C C . VAL A 1 82 ? -12.378 -9.283 14.945 1.00 90.44 82 VAL A C 1
ATOM 665 O O . VAL A 1 82 ? -13.086 -8.364 15.339 1.00 90.44 82 VAL A O 1
ATOM 668 N N . ALA A 1 83 ? -11.304 -9.687 15.634 1.00 92.12 83 ALA A N 1
ATOM 669 C CA . ALA A 1 83 ? -10.906 -9.090 16.912 1.00 92.12 83 ALA A CA 1
ATOM 670 C C . ALA A 1 83 ? -10.561 -7.590 16.807 1.00 92.12 83 ALA A C 1
ATOM 672 O O . ALA A 1 83 ? -11.000 -6.797 17.633 1.00 92.12 83 ALA A O 1
ATOM 673 N N . ASN A 1 84 ? -9.821 -7.182 15.772 1.00 90.62 84 ASN A N 1
ATOM 674 C CA . ASN A 1 84 ? -9.447 -5.777 15.577 1.00 90.62 84 ASN A CA 1
ATOM 675 C C . ASN A 1 84 ? -10.676 -4.919 15.243 1.00 90.62 84 ASN A C 1
ATOM 677 O O . ASN A 1 84 ? -10.775 -3.778 15.684 1.00 90.62 84 ASN A O 1
ATOM 681 N N . PHE A 1 85 ? -11.636 -5.488 14.509 1.00 91.00 85 PHE A N 1
ATOM 682 C CA . PHE A 1 85 ? -12.922 -4.845 14.253 1.00 91.00 85 PHE A CA 1
ATOM 683 C C . PHE A 1 85 ? -13.765 -4.708 15.530 1.00 91.00 85 PHE A C 1
ATOM 685 O O . PHE A 1 85 ? -14.327 -3.645 15.775 1.00 91.00 85 PHE A O 1
ATOM 692 N N . TYR A 1 86 ? -13.804 -5.742 16.379 1.00 91.94 86 TYR A N 1
ATOM 693 C CA . TYR A 1 86 ? -14.492 -5.683 17.671 1.00 91.94 86 TYR A CA 1
ATOM 694 C C . TYR A 1 86 ? -13.972 -4.530 18.536 1.00 91.94 86 TYR A C 1
ATOM 696 O O . TYR A 1 86 ? -14.776 -3.714 18.985 1.00 91.94 86 TYR A O 1
ATOM 704 N N . PHE A 1 87 ? -12.648 -4.426 18.714 1.00 91.62 87 PHE A N 1
ATOM 705 C CA . PHE A 1 87 ? -12.026 -3.359 19.508 1.00 91.62 87 PHE A CA 1
ATOM 706 C C . PHE A 1 87 ? -12.260 -1.965 18.925 1.00 91.62 87 PHE A C 1
ATOM 708 O O . PHE A 1 87 ? -12.454 -1.012 19.675 1.00 91.62 87 PHE A O 1
ATOM 715 N N . LEU A 1 88 ? -12.290 -1.840 17.596 1.00 91.31 88 LEU A N 1
ATOM 716 C CA . LEU A 1 88 ? -12.638 -0.586 16.935 1.00 91.31 88 LEU A CA 1
ATOM 717 C C . LEU A 1 88 ? -14.069 -0.160 17.282 1.00 91.31 88 LEU A C 1
ATOM 719 O O . LEU A 1 88 ? -14.283 0.967 17.716 1.00 91.31 88 LEU A O 1
ATOM 723 N N . VAL A 1 89 ? -15.042 -1.066 17.134 1.00 91.56 89 VAL A N 1
ATOM 724 C CA . VAL A 1 89 ? -16.455 -0.778 17.421 1.00 91.56 89 VAL A CA 1
ATOM 725 C C . VAL A 1 89 ? -16.659 -0.458 18.900 1.00 91.56 89 VAL A C 1
ATOM 727 O O . VAL A 1 89 ? -17.335 0.516 19.214 1.00 91.56 89 VAL A O 1
ATOM 730 N N . THR A 1 90 ? -16.047 -1.220 19.811 1.00 89.62 90 THR A N 1
ATOM 731 C CA . THR A 1 90 ? -16.124 -0.917 21.252 1.00 89.62 90 THR A CA 1
ATOM 732 C C . THR A 1 90 ? -15.4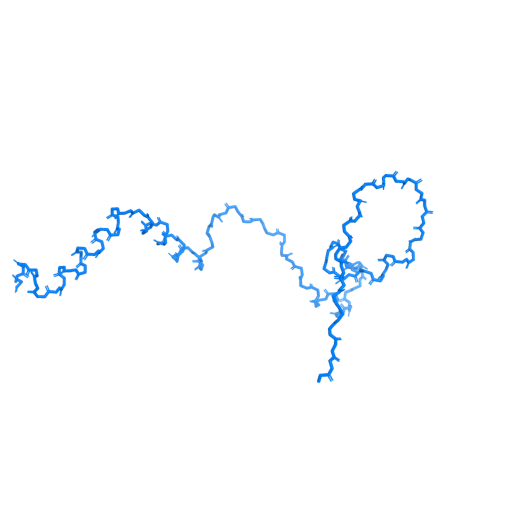80 0.426 21.586 1.00 89.62 90 THR A C 1
ATOM 734 O O . THR A 1 90 ? -16.058 1.180 22.361 1.00 89.62 90 THR A O 1
ATOM 737 N N . GLY A 1 91 ? -14.347 0.771 20.967 1.00 89.94 91 GLY A N 1
ATOM 738 C CA . GLY A 1 91 ? -13.732 2.093 21.103 1.00 89.94 91 GLY A CA 1
ATOM 739 C C . GLY A 1 91 ? -14.642 3.217 20.605 1.00 89.94 91 GLY A C 1
ATOM 740 O O . GLY A 1 91 ? -14.843 4.197 21.312 1.00 89.94 91 GLY A O 1
ATOM 741 N N . CYS A 1 92 ? -15.267 3.061 19.435 1.00 89.75 92 CYS A N 1
ATOM 742 C CA . CYS A 1 92 ? -16.243 4.024 18.916 1.00 89.75 92 CYS A CA 1
ATOM 743 C C . CYS A 1 92 ? -17.460 4.181 19.839 1.00 89.75 92 CYS A C 1
ATOM 745 O O . CYS A 1 92 ? -17.899 5.302 20.084 1.00 89.75 92 CYS A O 1
ATOM 747 N N . LEU A 1 93 ? -17.986 3.077 20.376 1.00 86.25 93 LEU A N 1
ATOM 748 C CA . LEU A 1 93 ? -19.093 3.098 21.336 1.00 86.25 93 LEU A CA 1
ATOM 749 C C . LEU A 1 93 ? -18.692 3.766 22.657 1.00 86.25 93 LEU A C 1
ATOM 751 O O . LEU A 1 93 ? -19.517 4.456 23.250 1.00 86.25 93 LEU A O 1
ATOM 755 N N . ALA A 1 94 ? -17.434 3.638 23.084 1.00 85.25 94 ALA A N 1
ATOM 756 C CA . ALA A 1 94 ? -16.921 4.306 24.279 1.00 85.25 94 ALA A CA 1
ATOM 757 C C . ALA A 1 94 ? -16.926 5.845 24.170 1.00 85.25 94 ALA A C 1
ATOM 759 O O . ALA A 1 94 ? -17.001 6.520 25.190 1.00 85.25 94 ALA A O 1
ATOM 760 N N . PHE A 1 95 ? -16.901 6.409 22.955 1.00 81.06 95 PHE A N 1
ATOM 761 C CA . PHE A 1 95 ? -17.039 7.856 22.728 1.00 81.06 95 PHE A CA 1
ATOM 762 C C . PHE A 1 95 ? -18.495 8.347 22.736 1.00 81.06 95 PHE A C 1
ATOM 764 O O . PHE A 1 95 ? -18.738 9.552 22.664 1.00 81.06 95 PHE A O 1
ATOM 771 N N . THR A 1 96 ? -19.473 7.441 22.798 1.00 80.25 96 THR A N 1
ATOM 772 C CA . THR A 1 96 ? -20.891 7.805 22.903 1.00 80.25 96 THR A CA 1
ATOM 773 C C . THR A 1 96 ? -21.306 7.933 24.374 1.00 80.25 96 THR A C 1
ATOM 775 O O . THR A 1 96 ? -20.782 7.203 25.215 1.00 80.25 96 THR A O 1
ATOM 778 N N . PRO A 1 97 ? -22.292 8.788 24.715 1.00 70.31 97 PRO A N 1
ATOM 779 C CA . PRO A 1 97 ? -22.746 8.996 26.100 1.00 70.31 97 PRO A CA 1
ATOM 780 C C . PRO A 1 97 ? -23.441 7.771 26.732 1.00 70.31 97 PRO A C 1
ATOM 782 O O . PRO A 1 97 ? -23.956 7.854 27.841 1.00 70.31 97 PRO A O 1
ATOM 785 N N . LEU A 1 98 ? -23.487 6.639 26.022 1.00 64.62 98 LEU A N 1
ATOM 786 C CA . LEU A 1 98 ? -23.975 5.348 26.509 1.00 64.62 98 LEU A CA 1
ATOM 787 C C . LEU A 1 98 ? -22.902 4.574 27.287 1.00 64.62 98 LEU A C 1
ATOM 789 O O . LEU A 1 98 ? -23.219 3.592 27.959 1.00 64.62 98 LEU A O 1
ATOM 793 N N . ALA A 1 99 ? -21.635 4.978 27.175 1.00 63.59 99 ALA A N 1
ATOM 794 C CA . ALA A 1 99 ? -20.558 4.375 27.934 1.00 63.59 99 ALA A CA 1
ATOM 795 C C . ALA A 1 99 ? -20.653 4.820 29.406 1.00 63.59 99 ALA A C 1
ATOM 797 O O . ALA A 1 99 ? -20.752 6.018 29.672 1.00 63.59 99 ALA A O 1
ATOM 798 N N . PRO A 1 100 ? -20.579 3.897 30.383 1.00 66.19 100 PRO A N 1
ATOM 799 C CA . PRO A 1 100 ? -20.666 4.200 31.814 1.00 66.19 100 PRO A CA 1
ATOM 800 C C . PRO A 1 100 ? -19.373 4.841 32.351 1.00 66.19 100 PRO A C 1
ATOM 802 O O . PRO A 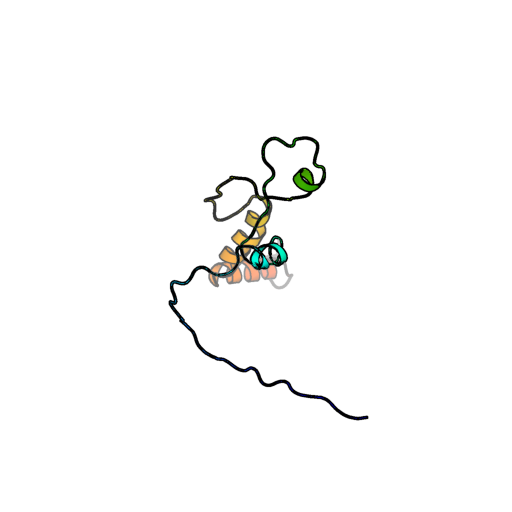1 100 ? -18.987 4.614 33.494 1.00 66.19 100 PRO A O 1
ATOM 805 N N . TYR A 1 101 ? -18.664 5.598 31.515 1.00 60.78 101 TYR A N 1
ATOM 806 C CA . TYR A 1 101 ? -17.465 6.328 31.882 1.00 60.78 101 TYR A CA 1
ATOM 807 C C . TYR A 1 101 ? -17.726 7.816 31.656 1.00 60.78 101 TYR A C 1
ATOM 809 O O . TYR A 1 101 ? -17.489 8.359 30.580 1.00 60.78 101 TYR A O 1
ATOM 817 N N . SER A 1 102 ? -18.265 8.457 32.692 1.00 58.03 102 SER A N 1
ATOM 818 C CA . SER A 1 102 ? -18.166 9.905 32.854 1.00 58.03 102 SER A CA 1
ATOM 819 C C . SER A 1 102 ? -16.729 10.196 33.274 1.00 58.03 102 SER A C 1
ATOM 821 O O . SER A 1 102 ? -16.320 9.768 34.354 1.00 58.03 102 SER A O 1
ATOM 823 N N . ALA A 1 103 ? -15.964 10.870 32.416 1.00 58.91 103 ALA A N 1
ATOM 824 C CA . ALA A 1 103 ? -14.814 11.642 32.881 1.00 58.91 103 ALA A CA 1
ATOM 825 C C . ALA A 1 103 ? -15.307 12.925 33.565 1.00 58.91 103 ALA A C 1
ATOM 827 O O . ALA A 1 103 ? -16.415 13.386 33.198 1.00 58.91 103 ALA A O 1
#

Foldseek 3Di:
DDDDDDDDPDDDDDDDPDDDDDDPPPVVVCQVPPDDHDDDDPPDPPPPVNVVPDDDDPDDDPDPDDPVRCVVVVVVVVCVPVVSVVVVVVVVVCPDPVNPDDD